Protein AF-A0A8T8C9W0-F1 (afdb_monomer_lite)

pLDDT: mean 77.74, std 16.84, range [41.75, 92.38]

Radius of gyration: 13.73 Å; chains: 1; bounding box: 40×27×37 Å

Secondary structure (DSSP, 8-state):
---------HHHHHHHHHHHTT--TTTSGGGGSPTTSHHHHHHHHHHHH---GGGGGG--

Sequence (60 aa):
MIRSQDRKSLAYREGQRAKEDGLSLQESALKNLKAGTRQHADYLEGFHSHTDPTQILRSA

Structure (mmCIF, N/CA/C/O backbone):
data_AF-A0A8T8C9W0-F1
#
_entry.id   AF-A0A8T8C9W0-F1
#
loop_
_atom_site.group_PDB
_atom_site.id
_atom_site.type_symbol
_atom_site.label_atom_id
_atom_site.label_alt_id
_atom_site.label_comp_id
_atom_site.label_asym_id
_atom_site.label_entity_id
_atom_site.label_seq_id
_atom_site.pdbx_PDB_ins_code
_atom_site.Cartn_x
_atom_site.Cartn_y
_atom_site.Cartn_z
_atom_site.occupancy
_atom_site.B_iso_or_equiv
_atom_site.auth_seq_id
_atom_site.auth_comp_id
_atom_site.auth_asym_id
_atom_site.auth_atom_id
_atom_site.pdbx_PDB_model_num
ATOM 1 N N . MET A 1 1 ? 2.407 -19.505 -28.687 1.00 41.75 1 MET A N 1
ATOM 2 C CA . MET A 1 1 ? 3.287 -18.850 -27.694 1.00 41.75 1 MET A CA 1
ATOM 3 C C . MET A 1 1 ? 2.400 -18.337 -26.568 1.00 41.75 1 MET A C 1
ATOM 5 O O . MET A 1 1 ? 1.348 -17.782 -26.860 1.00 41.75 1 MET A O 1
ATOM 9 N N . ILE A 1 2 ? 2.727 -18.676 -25.321 1.00 48.12 2 ILE A N 1
ATOM 10 C CA . ILE A 1 2 ? 1.847 -18.545 -24.149 1.00 48.12 2 ILE A CA 1
ATOM 11 C C . ILE A 1 2 ? 1.453 -17.079 -23.943 1.00 48.12 2 ILE A C 1
ATOM 13 O O . ILE A 1 2 ? 2.310 -16.201 -23.938 1.00 48.12 2 ILE A O 1
ATOM 17 N N . ARG A 1 3 ? 0.142 -16.842 -23.806 1.00 44.94 3 ARG A N 1
ATOM 18 C CA . ARG A 1 3 ? -0.465 -15.540 -23.516 1.00 44.94 3 ARG A CA 1
ATOM 19 C C . ARG A 1 3 ? 0.237 -14.937 -22.301 1.00 44.94 3 ARG A C 1
ATOM 21 O O . ARG A 1 3 ? 0.173 -15.522 -21.220 1.00 44.94 3 ARG A O 1
ATOM 28 N N . SER A 1 4 ? 0.894 -13.795 -22.481 1.00 49.31 4 SER A N 1
ATOM 29 C CA . SER A 1 4 ? 1.384 -12.953 -21.393 1.00 49.31 4 SER A CA 1
ATOM 30 C C . SER A 1 4 ? 0.179 -12.498 -20.579 1.00 49.31 4 SER A C 1
ATOM 32 O O . SER A 1 4 ? -0.416 -11.463 -20.851 1.00 49.31 4 SER A O 1
ATOM 34 N N . GLN A 1 5 ? -0.249 -13.329 -19.629 1.00 54.03 5 GLN A N 1
ATOM 35 C CA . GLN A 1 5 ? -1.134 -12.884 -18.570 1.00 54.03 5 GLN A CA 1
ATOM 36 C C . GLN A 1 5 ? -0.398 -11.745 -17.887 1.00 54.03 5 GLN A C 1
ATOM 38 O O . GLN A 1 5 ? 0.725 -11.941 -17.421 1.00 54.03 5 GLN A O 1
ATOM 43 N N . ASP A 1 6 ? -1.022 -10.576 -17.906 1.00 56.91 6 ASP A N 1
ATOM 44 C CA . ASP A 1 6 ? -0.610 -9.348 -17.248 1.00 56.91 6 ASP A CA 1
ATOM 45 C C . ASP A 1 6 ? -0.382 -9.649 -15.757 1.00 56.91 6 ASP A C 1
ATOM 47 O O . ASP A 1 6 ? -1.277 -9.559 -14.915 1.00 56.91 6 ASP A O 1
ATOM 51 N N . ARG A 1 7 ? 0.797 -10.190 -15.424 1.00 69.06 7 ARG A N 1
ATOM 52 C CA . ARG A 1 7 ? 1.136 -10.594 -14.063 1.00 69.06 7 ARG A CA 1
ATOM 53 C C . ARG A 1 7 ? 1.471 -9.317 -13.325 1.00 69.06 7 ARG A C 1
ATOM 55 O O . ARG A 1 7 ? 2.640 -8.973 -13.164 1.00 69.06 7 ARG A O 1
ATOM 62 N N . LYS A 1 8 ? 0.424 -8.647 -12.847 1.00 80.12 8 LYS A N 1
ATOM 63 C CA . LYS A 1 8 ? 0.537 -7.631 -11.808 1.00 80.12 8 LYS A CA 1
ATOM 64 C C . LYS A 1 8 ? 1.465 -8.156 -10.714 1.00 80.12 8 LYS A C 1
ATOM 66 O O . LYS A 1 8 ? 1.382 -9.336 -10.321 1.00 80.12 8 LYS A O 1
ATOM 71 N N . SER A 1 9 ? 2.392 -7.297 -10.301 1.00 87.62 9 SER A N 1
ATOM 72 C CA . SER A 1 9 ? 3.448 -7.662 -9.366 1.00 87.62 9 SER A CA 1
ATOM 73 C C . SER A 1 9 ? 2.856 -8.077 -8.020 1.00 87.62 9 SER A C 1
ATOM 75 O O . SER A 1 9 ? 1.688 -7.823 -7.718 1.00 87.62 9 SER A O 1
ATOM 77 N N . LEU A 1 10 ? 3.659 -8.757 -7.205 1.00 89.0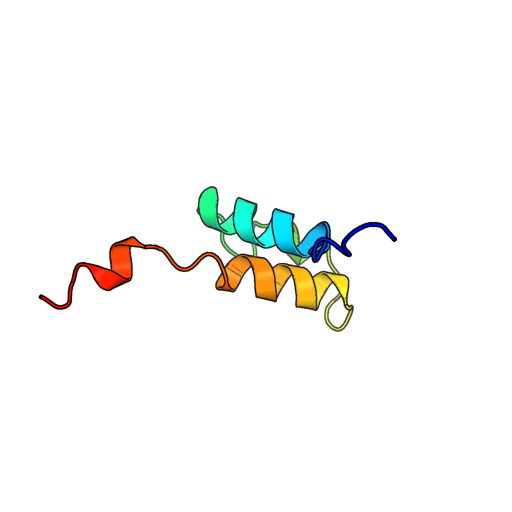0 10 LEU A N 1
ATOM 78 C CA . LEU A 1 10 ? 3.220 -9.165 -5.874 1.00 89.00 10 LEU A CA 1
ATOM 79 C C . LEU A 1 10 ? 2.805 -7.944 -5.038 1.00 89.00 10 LEU A C 1
ATOM 81 O O . LEU A 1 10 ? 1.743 -7.968 -4.432 1.00 89.00 10 LEU A O 1
ATOM 85 N N . ALA A 1 11 ? 3.562 -6.846 -5.120 1.00 90.00 11 ALA A N 1
ATOM 86 C CA . ALA A 1 11 ? 3.248 -5.599 -4.429 1.00 90.00 11 ALA A CA 1
ATOM 87 C C . ALA A 1 11 ? 1.862 -5.045 -4.804 1.00 90.00 11 ALA A C 1
ATOM 89 O O . ALA A 1 11 ? 1.105 -4.668 -3.919 1.00 90.00 11 ALA A O 1
ATOM 90 N N . TYR A 1 12 ? 1.483 -5.090 -6.084 1.00 91.00 12 TYR A N 1
ATOM 91 C CA . TYR A 1 12 ? 0.147 -4.683 -6.533 1.00 91.00 12 TYR A CA 1
ATOM 92 C C . TYR A 1 12 ? -0.981 -5.514 -5.904 1.00 91.00 12 TYR A C 1
ATOM 94 O O . TYR A 1 12 ? -2.026 -4.992 -5.525 1.00 91.00 12 TYR A O 1
ATOM 102 N N . ARG A 1 13 ? -0.797 -6.831 -5.776 1.00 89.94 13 ARG A N 1
ATOM 103 C CA . ARG A 1 13 ? -1.816 -7.701 -5.161 1.00 89.94 13 ARG A CA 1
ATOM 104 C C . ARG A 1 13 ? -1.924 -7.467 -3.663 1.00 89.94 13 ARG A C 1
ATOM 106 O O . ARG A 1 13 ? -3.030 -7.432 -3.141 1.00 89.94 13 ARG A O 1
ATOM 113 N N . GLU A 1 14 ? -0.793 -7.259 -3.000 1.00 90.50 14 GLU A N 1
ATOM 114 C CA . GLU A 1 14 ? -0.763 -6.920 -1.577 1.00 90.50 14 GLU A CA 1
ATOM 115 C C . GLU A 1 14 ? -1.373 -5.537 -1.304 1.00 90.50 14 GLU A C 1
ATOM 117 O O . GLU A 1 14 ? -2.011 -5.343 -0.273 1.00 90.50 14 GLU A O 1
ATOM 122 N N . GLY A 1 15 ? -1.242 -4.593 -2.243 1.00 91.56 15 GLY A N 1
ATOM 123 C CA . GLY A 1 15 ? -1.945 -3.312 -2.200 1.00 91.56 15 GLY A CA 1
ATOM 124 C C . GLY A 1 15 ? -3.463 -3.488 -2.215 1.00 91.56 15 GLY A C 1
ATOM 125 O O . GLY A 1 15 ? -4.149 -2.941 -1.359 1.00 91.56 15 GLY A O 1
ATOM 126 N N . GLN A 1 16 ? -3.989 -4.303 -3.135 1.00 91.06 16 GLN A N 1
ATOM 127 C CA . GLN A 1 16 ? -5.427 -4.607 -3.180 1.00 91.06 16 GLN A CA 1
ATOM 128 C C . GLN A 1 16 ? -5.910 -5.285 -1.893 1.00 91.06 16 GLN A C 1
ATOM 130 O O . GLN A 1 16 ? -6.891 -4.837 -1.313 1.00 91.06 16 GLN A O 1
ATOM 135 N N . ARG A 1 17 ? -5.177 -6.292 -1.401 1.00 89.25 17 ARG A N 1
ATOM 136 C CA . ARG A 1 17 ? -5.528 -7.001 -0.161 1.00 89.25 17 ARG A CA 1
ATOM 137 C C . ARG A 1 17 ? -5.580 -6.084 1.048 1.00 89.25 17 ARG A C 1
ATOM 139 O O . ARG A 1 17 ? -6.520 -6.150 1.819 1.00 89.25 17 ARG A O 1
ATOM 146 N N . ALA A 1 18 ? -4.610 -5.184 1.193 1.00 89.44 18 ALA A N 1
ATOM 147 C CA . ALA A 1 18 ? -4.638 -4.230 2.296 1.00 89.44 18 ALA A CA 1
ATOM 148 C C . ALA A 1 18 ? -5.858 -3.303 2.234 1.00 89.44 18 ALA A C 1
ATOM 150 O O . ALA A 1 18 ? -6.378 -2.915 3.277 1.00 89.44 18 ALA A O 1
ATOM 151 N N . LYS A 1 19 ? -6.335 -2.969 1.030 1.00 88.50 19 LYS A N 1
ATOM 152 C CA . LYS A 1 19 ? -7.576 -2.214 0.853 1.00 88.50 19 LYS A CA 1
ATOM 153 C C . LYS A 1 19 ? -8.811 -3.057 1.196 1.00 88.50 19 LYS A C 1
ATOM 155 O O . LYS A 1 19 ? -9.688 -2.543 1.884 1.00 88.50 19 LYS A O 1
ATOM 160 N N . GLU A 1 20 ? -8.854 -4.321 0.769 1.00 88.44 20 GLU A N 1
ATOM 161 C CA . GLU A 1 20 ? -9.912 -5.295 1.106 1.00 88.44 20 GLU A CA 1
ATOM 162 C C . GLU A 1 20 ? -10.013 -5.539 2.621 1.00 88.44 20 GLU A C 1
ATOM 164 O O . GLU A 1 20 ? -11.110 -5.573 3.173 1.00 88.44 20 GLU A O 1
ATOM 169 N N . ASP A 1 21 ? -8.870 -5.618 3.301 1.00 88.06 21 ASP A N 1
ATOM 170 C CA . ASP A 1 21 ? -8.772 -5.781 4.755 1.00 88.06 21 ASP A CA 1
ATOM 171 C C . ASP A 1 21 ? -9.098 -4.484 5.526 1.00 88.06 21 ASP A C 1
ATOM 173 O O . ASP A 1 21 ? -9.139 -4.480 6.757 1.00 88.06 21 ASP A O 1
ATOM 177 N N . GL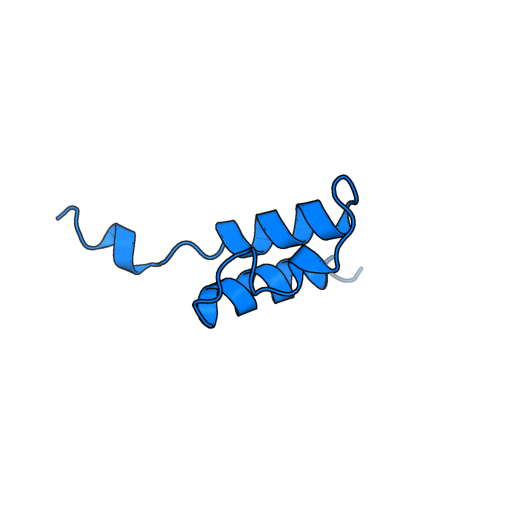Y A 1 22 ? -9.318 -3.364 4.826 1.00 87.50 22 GLY A N 1
ATOM 178 C CA . GLY A 1 22 ? -9.614 -2.064 5.431 1.00 87.50 22 GLY A CA 1
ATOM 179 C C . GLY A 1 22 ? -8.417 -1.398 6.120 1.00 87.50 22 GLY A C 1
ATOM 180 O O . GLY A 1 22 ? -8.606 -0.476 6.915 1.00 87.50 22 GLY A O 1
ATOM 181 N N . LEU A 1 23 ? -7.189 -1.834 5.825 1.00 87.69 23 LEU A N 1
ATOM 182 C CA . LEU A 1 23 ? -5.970 -1.258 6.390 1.00 87.69 23 LEU A CA 1
ATOM 183 C C . LEU A 1 23 ? -5.692 0.123 5.793 1.00 87.69 23 LEU A C 1
ATOM 185 O O . LEU A 1 23 ? -5.843 0.355 4.591 1.00 87.69 23 LEU A O 1
ATOM 189 N N . SER A 1 24 ? -5.203 1.047 6.619 1.00 86.94 24 SER A N 1
ATOM 190 C CA . SER A 1 24 ? -4.636 2.295 6.111 1.00 86.94 24 SER A CA 1
ATOM 191 C C . SER A 1 24 ? -3.258 2.050 5.486 1.00 86.94 24 SER A C 1
ATOM 193 O O . SER A 1 24 ? -2.533 1.129 5.868 1.00 86.94 24 SER A O 1
ATOM 195 N N . LEU A 1 25 ? -2.834 2.917 4.559 1.00 83.88 25 LEU A N 1
ATOM 196 C CA . LEU A 1 25 ? -1.495 2.837 3.957 1.00 83.88 25 LEU A CA 1
ATOM 197 C C . LEU A 1 25 ? -0.371 2.803 5.009 1.00 83.88 25 LEU A C 1
ATOM 199 O O . LEU A 1 25 ? 0.637 2.131 4.799 1.00 83.88 25 LEU A O 1
ATOM 203 N N . GLN A 1 26 ? -0.563 3.478 6.147 1.00 83.06 26 GLN A N 1
ATOM 204 C CA . GLN A 1 26 ? 0.406 3.538 7.247 1.00 83.06 26 GLN A CA 1
ATOM 205 C C . GLN A 1 26 ? 0.482 2.231 8.051 1.00 83.06 26 GLN A C 1
ATOM 207 O O . GLN A 1 26 ? 1.548 1.870 8.549 1.00 83.06 26 GLN A O 1
ATOM 212 N N . GLU A 1 27 ? -0.631 1.506 8.162 1.00 84.44 27 GLU A N 1
ATOM 213 C CA . GLU A 1 27 ? -0.708 0.217 8.862 1.00 84.44 27 GLU A CA 1
ATOM 214 C C . GLU A 1 27 ? -0.325 -0.960 7.957 1.00 84.44 27 GLU A C 1
ATOM 216 O O . GLU A 1 27 ? 0.071 -2.022 8.440 1.00 84.44 27 GLU A O 1
ATOM 221 N N . SER A 1 28 ? -0.382 -0.741 6.645 1.00 86.88 28 SER A N 1
ATOM 222 C CA . SER A 1 28 ? -0.126 -1.734 5.613 1.00 86.88 28 SER A CA 1
ATOM 223 C C . SER A 1 28 ? 1.360 -2.083 5.422 1.00 86.88 28 SER A C 1
ATOM 225 O O . SER A 1 28 ? 2.271 -1.454 5.973 1.00 86.88 28 SER A O 1
ATOM 227 N N . ALA A 1 29 ? 1.626 -3.072 4.562 1.00 82.75 29 ALA A N 1
ATOM 228 C CA . ALA A 1 29 ? 2.983 -3.460 4.179 1.00 82.75 29 ALA A CA 1
ATOM 229 C C . ALA A 1 29 ? 3.768 -2.332 3.478 1.00 82.75 29 ALA A C 1
ATOM 231 O O . ALA A 1 29 ? 4.998 -2.409 3.414 1.00 82.75 29 ALA A O 1
ATOM 232 N N . LEU A 1 30 ? 3.094 -1.265 3.016 1.00 86.12 30 LEU A N 1
ATOM 233 C CA . LEU A 1 30 ? 3.727 -0.105 2.385 1.00 86.12 30 LEU A CA 1
ATOM 234 C C . LEU A 1 30 ? 4.795 0.542 3.272 1.00 86.12 30 LEU A C 1
ATOM 236 O O . LEU A 1 30 ? 5.815 0.979 2.749 1.00 86.12 30 LEU A O 1
ATOM 240 N N . LYS A 1 31 ? 4.626 0.549 4.603 1.00 85.06 31 LYS A N 1
ATOM 241 C CA . LYS A 1 31 ? 5.614 1.133 5.532 1.00 85.06 31 LYS A CA 1
ATOM 242 C C . LYS A 1 31 ? 7.000 0.482 5.445 1.00 85.06 31 LYS A C 1
ATOM 244 O O . LYS A 1 31 ? 7.997 1.103 5.796 1.00 85.06 31 LYS A O 1
ATOM 249 N N . ASN A 1 32 ? 7.055 -0.768 4.983 1.00 86.81 32 ASN A N 1
ATOM 250 C CA . ASN A 1 32 ? 8.294 -1.521 4.799 1.00 86.81 32 ASN A CA 1
ATOM 251 C C . ASN A 1 32 ? 8.870 -1.358 3.382 1.00 86.81 32 ASN A C 1
ATOM 253 O O . ASN A 1 32 ? 9.982 -1.814 3.112 1.00 86.81 32 ASN A O 1
ATOM 257 N N . LEU A 1 33 ? 8.127 -0.736 2.462 1.00 87.19 33 LEU A N 1
ATOM 258 C CA . LEU A 1 33 ? 8.569 -0.488 1.098 1.00 87.19 33 LEU A CA 1
ATOM 259 C C . LEU A 1 33 ? 9.292 0.855 1.021 1.00 87.19 33 LEU A C 1
ATOM 261 O O . LEU A 1 33 ? 8.819 1.883 1.500 1.00 87.19 33 LEU A O 1
ATOM 265 N N . LYS A 1 34 ? 10.446 0.868 0.353 1.00 89.75 34 LYS A N 1
ATOM 266 C CA . LYS A 1 34 ? 11.193 2.104 0.126 1.00 89.75 34 LYS A CA 1
ATOM 267 C C . LYS A 1 34 ? 10.468 2.969 -0.907 1.00 89.75 34 LYS A C 1
ATOM 269 O O . LYS A 1 34 ? 10.254 2.531 -2.042 1.00 89.75 34 LYS A O 1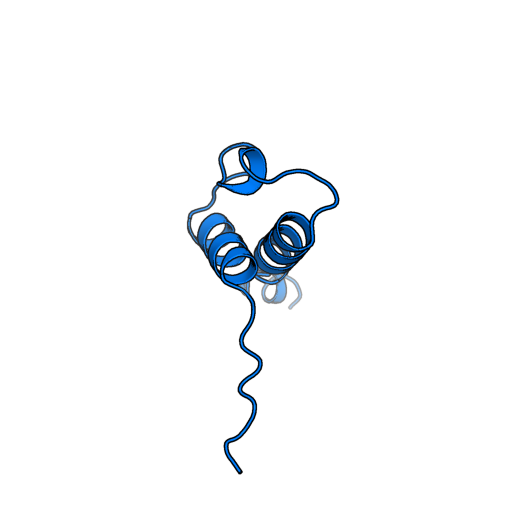
ATOM 274 N N . ALA A 1 35 ? 10.140 4.202 -0.530 1.00 87.81 35 ALA A N 1
ATOM 275 C CA . ALA A 1 35 ? 9.551 5.186 -1.432 1.00 87.81 35 ALA A CA 1
ATOM 276 C C . ALA A 1 35 ? 10.413 5.385 -2.695 1.00 87.81 35 ALA A C 1
ATOM 278 O O . ALA A 1 35 ? 11.644 5.336 -2.643 1.00 87.81 35 ALA A O 1
ATOM 279 N N . GLY A 1 36 ? 9.753 5.574 -3.841 1.00 86.81 36 GLY A N 1
ATOM 280 C CA . GLY A 1 36 ? 10.407 5.737 -5.146 1.00 86.81 36 GLY A CA 1
ATOM 281 C C . GLY A 1 36 ? 10.867 4.434 -5.809 1.00 86.81 36 GLY A C 1
ATOM 282 O O . GLY A 1 36 ? 11.373 4.464 -6.928 1.00 86.81 36 GLY A O 1
ATOM 283 N N . THR A 1 37 ? 10.681 3.278 -5.165 1.00 91.00 37 THR A N 1
ATOM 284 C CA . THR A 1 37 ? 10.898 1.980 -5.819 1.00 91.00 37 THR A CA 1
ATOM 285 C C . THR A 1 37 ? 9.671 1.548 -6.615 1.00 91.00 37 THR A C 1
ATOM 287 O O . THR A 1 37 ? 8.536 1.889 -6.279 1.00 91.00 37 THR A O 1
ATOM 290 N N . ARG A 1 38 ? 9.889 0.719 -7.642 1.00 89.50 38 ARG A N 1
ATOM 291 C CA . ARG A 1 38 ? 8.800 0.117 -8.423 1.00 89.50 38 ARG A CA 1
ATOM 292 C C . ARG A 1 38 ? 7.819 -0.663 -7.546 1.00 89.50 38 ARG A C 1
ATOM 294 O O . ARG A 1 38 ? 6.625 -0.577 -7.762 1.00 89.50 38 ARG A O 1
ATOM 301 N N . GLN A 1 39 ? 8.306 -1.364 -6.521 1.00 89.19 39 GLN A N 1
ATOM 302 C CA . GLN A 1 39 ? 7.443 -2.098 -5.590 1.00 89.19 39 GLN A CA 1
ATOM 303 C C . GLN A 1 39 ? 6.515 -1.167 -4.805 1.00 89.19 39 GLN A C 1
ATOM 305 O O . GLN A 1 39 ? 5.343 -1.480 -4.639 1.00 89.19 39 GLN A O 1
ATOM 310 N N . HIS A 1 40 ? 7.015 -0.015 -4.356 1.00 92.38 40 HIS A N 1
ATOM 311 C CA . HIS A 1 40 ? 6.193 0.983 -3.676 1.00 92.38 40 HIS A CA 1
ATOM 312 C C . HIS A 1 40 ? 5.131 1.578 -4.614 1.00 92.38 40 HIS A C 1
ATOM 314 O O . HIS A 1 40 ? 3.978 1.724 -4.220 1.00 92.38 40 HIS A O 1
ATOM 320 N N . ALA A 1 41 ? 5.501 1.891 -5.860 1.00 91.81 41 ALA A N 1
ATOM 321 C CA . ALA A 1 41 ? 4.558 2.386 -6.864 1.00 91.81 41 ALA A CA 1
ATOM 322 C C . ALA A 1 41 ? 3.478 1.344 -7.201 1.00 91.81 41 ALA A C 1
ATOM 324 O O . ALA A 1 41 ? 2.292 1.656 -7.153 1.00 91.81 41 ALA A O 1
ATOM 325 N N . ASP A 1 42 ? 3.884 0.098 -7.449 1.00 91.88 42 ASP A N 1
ATOM 326 C CA . ASP A 1 42 ? 2.973 -1.005 -7.750 1.00 91.88 42 ASP A CA 1
ATOM 327 C C . ASP A 1 42 ? 2.000 -1.271 -6.588 1.00 91.88 42 ASP A C 1
ATOM 329 O O . ASP A 1 42 ? 0.822 -1.532 -6.819 1.00 91.88 42 ASP A O 1
ATOM 333 N N . TYR A 1 43 ? 2.471 -1.187 -5.337 1.00 92.31 43 TYR A N 1
ATOM 334 C CA . TYR A 1 43 ? 1.627 -1.344 -4.151 1.00 92.31 43 TYR A CA 1
ATOM 335 C C . TYR A 1 43 ? 0.550 -0.266 -4.060 1.00 92.31 43 TYR A C 1
ATOM 337 O O . TYR A 1 43 ? -0.621 -0.577 -3.852 1.00 92.31 43 TYR A O 1
ATOM 345 N N . LEU A 1 44 ? 0.941 1.000 -4.237 1.00 90.94 44 LEU A N 1
ATOM 346 C CA . LEU A 1 44 ? 0.005 2.122 -4.244 1.00 90.94 44 LEU A CA 1
ATOM 347 C C . LEU A 1 44 ? -1.021 1.994 -5.372 1.00 90.94 44 LEU A C 1
ATOM 349 O O . LEU A 1 44 ? -2.206 2.231 -5.147 1.00 90.94 44 LEU A O 1
ATOM 353 N N . GLU A 1 45 ? -0.577 1.583 -6.562 1.00 91.38 45 GLU A N 1
ATOM 354 C CA . GLU A 1 45 ? -1.466 1.326 -7.696 1.00 91.38 45 GLU A CA 1
ATOM 355 C C . GLU A 1 45 ? -2.502 0.253 -7.339 1.00 91.38 45 GLU A C 1
ATOM 357 O O . GLU A 1 45 ? -3.693 0.463 -7.546 1.00 91.38 45 GLU A O 1
ATOM 362 N N . GLY A 1 46 ? -2.080 -0.854 -6.725 1.00 90.38 46 GLY A N 1
ATOM 363 C CA . GLY A 1 46 ? -2.983 -1.908 -6.267 1.00 90.38 46 GLY A CA 1
ATOM 364 C C . GLY A 1 46 ? -3.972 -1.442 -5.198 1.00 90.38 46 GLY A C 1
ATOM 365 O O . GLY A 1 46 ? -5.169 -1.703 -5.306 1.00 90.38 46 GLY A O 1
ATOM 366 N N . PHE A 1 47 ? -3.487 -0.707 -4.196 1.00 90.56 47 PHE A N 1
ATOM 367 C CA . PHE A 1 47 ? -4.302 -0.192 -3.092 1.00 90.56 47 PHE A CA 1
ATOM 368 C C . PHE A 1 47 ? -5.374 0.803 -3.563 1.00 90.56 47 PHE A C 1
ATOM 370 O O . PHE A 1 47 ? -6.482 0.817 -3.031 1.00 90.56 47 PHE A O 1
ATOM 377 N N . HIS A 1 48 ? -5.078 1.617 -4.583 1.00 87.75 48 HIS A N 1
ATOM 378 C CA . HIS A 1 48 ? -6.043 2.554 -5.174 1.00 87.75 48 HIS A CA 1
ATOM 379 C C . HIS A 1 48 ? -6.917 1.923 -6.265 1.00 87.75 48 HIS A C 1
ATOM 381 O O . HIS A 1 48 ? -8.053 2.354 -6.464 1.00 87.75 48 HIS A O 1
ATOM 387 N N . SER A 1 49 ? -6.409 0.907 -6.968 1.00 85.00 49 SER A N 1
ATOM 388 C CA . SER A 1 49 ? -7.159 0.209 -8.015 1.00 85.00 49 SER A CA 1
ATOM 389 C C . SER A 1 49 ? -8.307 -0.622 -7.455 1.00 85.00 49 SER A C 1
ATOM 3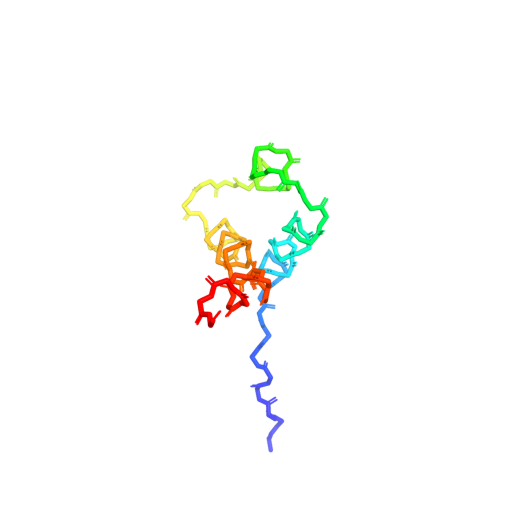91 O O . SER A 1 49 ? -9.255 -0.886 -8.193 1.00 85.00 49 SER A O 1
ATOM 393 N N . HIS A 1 50 ? -8.249 -1.034 -6.185 1.00 69.25 50 HIS A N 1
ATOM 394 C CA . HIS A 1 50 ? -9.397 -1.625 -5.507 1.00 69.25 50 HIS A CA 1
ATOM 395 C C . HIS A 1 50 ? -10.372 -0.507 -5.110 1.00 69.25 50 HIS A C 1
ATOM 397 O O . HIS A 1 50 ? -10.474 -0.082 -3.959 1.00 69.25 50 HIS A O 1
ATOM 403 N N . THR A 1 51 ? -11.028 0.057 -6.122 1.00 58.62 51 THR A N 1
ATOM 404 C CA . THR A 1 51 ? -12.119 1.005 -5.940 1.00 58.62 51 THR A CA 1
ATOM 405 C C . THR A 1 51 ? -13.340 0.205 -5.514 1.00 58.62 51 THR A C 1
ATOM 407 O O . THR A 1 51 ? -13.817 -0.646 -6.261 1.00 58.62 51 THR A O 1
ATOM 410 N N . ASP A 1 52 ? -13.813 0.463 -4.298 1.00 54.62 52 ASP A 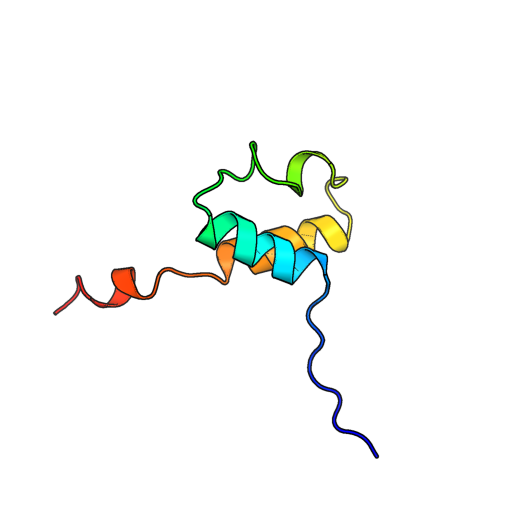N 1
ATOM 411 C CA . ASP A 1 52 ? -15.069 -0.052 -3.764 1.00 54.62 52 ASP A CA 1
ATOM 412 C C . ASP A 1 52 ? -16.174 -0.010 -4.841 1.00 54.62 52 ASP A C 1
ATOM 414 O O . ASP A 1 52 ? -16.569 1.086 -5.263 1.00 54.62 52 ASP A O 1
ATOM 418 N N . PRO A 1 53 ? -16.731 -1.155 -5.283 1.00 54.22 53 PRO A N 1
ATOM 419 C CA . PRO A 1 53 ? -17.868 -1.151 -6.205 1.00 54.22 53 PRO A CA 1
ATOM 420 C C . PRO A 1 53 ? -19.107 -0.472 -5.591 1.00 54.22 53 PRO A C 1
ATOM 422 O O . PRO A 1 53 ? -20.051 -0.125 -6.298 1.00 54.22 53 PRO A O 1
ATOM 425 N N . THR A 1 54 ? -19.099 -0.221 -4.279 1.00 50.31 54 THR A N 1
ATOM 426 C CA . THR A 1 54 ? -20.158 0.479 -3.545 1.00 50.31 54 THR A CA 1
ATOM 427 C C . THR A 1 54 ? -20.208 1.990 -3.797 1.00 50.31 54 THR A C 1
ATOM 429 O O . THR A 1 54 ? -21.245 2.595 -3.522 1.00 50.31 54 THR A O 1
ATOM 432 N N . GLN A 1 55 ? -19.173 2.620 -4.374 1.00 48.47 55 GLN A N 1
ATOM 433 C CA . GLN A 1 55 ? -19.257 4.043 -4.746 1.00 48.47 55 GLN A CA 1
ATOM 434 C C . GLN A 1 55 ? -20.097 4.306 -6.003 1.00 48.47 55 GLN A C 1
ATOM 436 O O . GLN A 1 55 ? -20.592 5.417 -6.173 1.00 48.47 55 GLN A O 1
ATOM 441 N N . ILE A 1 56 ? -20.336 3.298 -6.846 1.00 53.34 56 ILE A N 1
ATOM 442 C CA . ILE A 1 56 ? -21.140 3.466 -8.070 1.00 53.34 56 ILE A CA 1
ATOM 443 C C . ILE A 1 56 ? -22.655 3.433 -7.759 1.00 53.34 56 ILE A C 1
ATOM 445 O O . ILE A 1 56 ? -23.472 3.862 -8.565 1.00 53.34 56 ILE A O 1
ATOM 449 N N . LEU A 1 57 ? -23.055 3.000 -6.557 1.00 52.97 57 LEU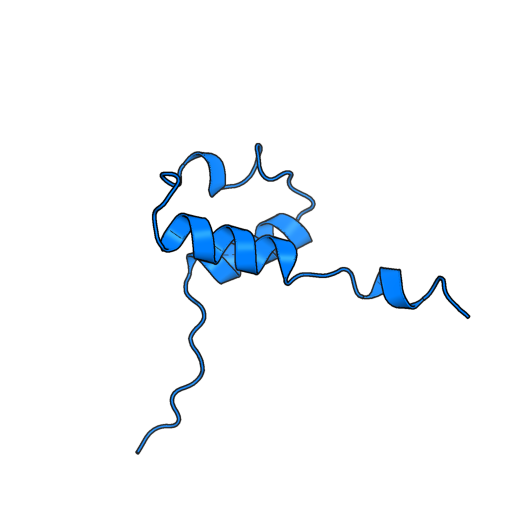 A N 1
ATOM 450 C CA . LEU A 1 57 ? -24.463 2.825 -6.161 1.00 52.97 57 LEU A CA 1
ATOM 451 C C . LEU A 1 57 ? -25.083 4.012 -5.399 1.00 52.97 57 LEU A C 1
ATOM 453 O O . LEU A 1 57 ? -26.219 3.908 -4.948 1.00 52.97 57 LEU A O 1
ATOM 457 N N . ARG A 1 58 ? -24.379 5.143 -5.241 1.00 49.50 58 ARG A N 1
ATOM 458 C CA . ARG A 1 58 ? -24.933 6.365 -4.609 1.00 49.50 58 ARG A CA 1
ATOM 459 C C . ARG A 1 58 ? -25.244 7.493 -5.598 1.00 49.50 58 ARG A C 1
ATOM 461 O O . ARG A 1 58 ? -25.416 8.639 -5.193 1.00 49.50 58 ARG A O 1
ATOM 468 N N . SER A 1 59 ? -25.313 7.179 -6.887 1.00 50.69 59 SER A N 1
ATOM 469 C CA . SER A 1 59 ? -25.663 8.130 -7.949 1.00 50.69 59 SER A CA 1
ATOM 470 C C . SER A 1 59 ? -26.747 7.562 -8.867 1.00 50.69 59 SER A C 1
ATOM 472 O O . SER A 1 59 ? -26.561 7.507 -10.080 1.00 50.69 59 SER A O 1
ATOM 474 N N . ALA A 1 60 ? -27.860 7.110 -8.286 1.00 47.16 60 ALA A N 1
ATOM 475 C CA . ALA A 1 60 ? -29.095 6.791 -9.000 1.00 47.16 60 ALA A CA 1
ATOM 476 C C . ALA A 1 60 ? -30.301 7.233 -8.168 1.00 47.16 60 ALA A C 1
ATOM 478 O O . ALA A 1 60 ? -30.260 7.012 -6.935 1.00 47.16 60 ALA A O 1
#

Foldseek 3Di:
DDPPPVPQDPLLQQLQVCLVVVHDCCRGPLVVDDPPDPSNVSSPNNVVVNDPPVVVVPPD

Organism: NCBI:txid629265